Protein AF-A0A815IJT1-F1 (afdb_monomer_lite)

Radius of gyration: 23.63 Å; chains: 1; bounding box: 85×36×55 Å

pLDDT: mean 77.54, std 15.51, range [38.94, 96.31]

Sequence (150 aa):
KLENKSNIAGYFRRSVYLFKQFYTRRAIVRFYYNIVFYLLFLTLFSFVLLVDYFPLNNNGGVRNGVVNIKIPIAELFVHILVWCMIIEEGTEFQRHWNEERTKCVTRRKILRKYFSEDLWNVLDFTAITCYLGGFVTRFIINEPAFITSK

Organism: NCBI:txid392033

Secondary structure (DSSP, 8-state):
--HHHHHHHHHHHHHHHHHHHHHHH-HHHHHHHHHHHHHHHHHHHHHIIIII------S----SEETTEEEEHHHHHHHHHHHHHHHHHHHHHHHHHHHHHTTT--HHHHHHHHHHH-HHHHHHHHHHHHHHHHHHHHHHHTS---S---

Structure (mmCIF, N/CA/C/O backbone):
data_AF-A0A815IJT1-F1
#
_entry.id   AF-A0A815IJT1-F1
#
loop_
_atom_site.group_PDB
_atom_site.id
_atom_site.type_symbol
_atom_site.label_atom_id
_atom_site.label_alt_id
_atom_site.label_comp_id
_atom_site.label_asym_id
_atom_site.label_entity_id
_atom_site.label_seq_id
_atom_site.pdbx_PDB_ins_code
_atom_site.Cartn_x
_atom_site.Cartn_y
_atom_site.Cartn_z
_atom_site.occupancy
_atom_site.B_iso_or_equiv
_atom_site.auth_seq_id
_atom_site.auth_comp_id
_atom_site.auth_asym_id
_atom_site.auth_atom_id
_atom_site.pdbx_PDB_model_num
ATOM 1 N N . LYS A 1 1 ? -43.614 26.193 -21.906 1.00 52.72 1 LYS A N 1
ATOM 2 C CA . LYS A 1 1 ? -42.544 25.205 -22.238 1.00 52.72 1 LYS A CA 1
ATOM 3 C C . LYS A 1 1 ? -41.286 25.307 -21.341 1.00 52.72 1 LYS A C 1
ATOM 5 O O . LYS A 1 1 ? -40.332 24.584 -21.598 1.00 52.72 1 LYS A O 1
ATOM 10 N N . LEU A 1 2 ? -41.266 26.150 -20.290 1.00 53.59 2 LEU A N 1
ATOM 11 C CA . LEU A 1 2 ? -40.092 26.383 -19.419 1.00 53.59 2 LEU A CA 1
ATOM 12 C C . LEU A 1 2 ? -40.162 25.696 -18.039 1.00 53.59 2 LEU A C 1
ATOM 14 O O . LEU A 1 2 ? -39.117 25.430 -17.455 1.00 53.59 2 LEU A O 1
ATOM 18 N N . GLU A 1 3 ? -41.346 25.318 -17.548 1.00 52.59 3 GLU A N 1
ATOM 19 C CA . GLU A 1 3 ? -41.495 24.675 -16.226 1.00 52.59 3 GLU A CA 1
ATOM 20 C C . GLU A 1 3 ? -40.888 23.266 -16.142 1.00 52.59 3 GLU A C 1
ATOM 22 O O . GLU A 1 3 ? -40.434 22.839 -15.083 1.00 52.59 3 GLU A O 1
ATOM 27 N N . ASN A 1 4 ? -40.782 22.552 -17.267 1.00 54.75 4 ASN A N 1
ATOM 28 C CA . ASN A 1 4 ? -40.324 21.161 -17.260 1.00 54.75 4 ASN A CA 1
ATOM 29 C C . ASN A 1 4 ? -38.798 21.014 -17.044 1.00 54.75 4 ASN A C 1
ATOM 31 O O . ASN A 1 4 ? -38.327 19.967 -16.611 1.00 54.75 4 ASN A O 1
ATOM 35 N N . LYS A 1 5 ? -38.001 22.069 -17.290 1.00 54.06 5 LYS A N 1
ATOM 36 C CA . LYS A 1 5 ? -36.535 22.038 -17.085 1.00 54.06 5 LYS A CA 1
ATOM 37 C C . LYS A 1 5 ? -36.129 22.179 -15.611 1.00 54.06 5 LYS A C 1
ATOM 39 O O . LYS A 1 5 ? -35.108 21.624 -15.213 1.00 54.06 5 LYS A O 1
ATOM 44 N N . SER A 1 6 ? -36.937 22.876 -14.809 1.00 57.91 6 SER A N 1
ATOM 45 C CA . SER A 1 6 ? -36.708 23.081 -13.369 1.00 57.91 6 SER A CA 1
ATOM 46 C C . SER A 1 6 ? -36.793 21.762 -12.587 1.00 57.91 6 SER A C 1
ATOM 48 O O . SER A 1 6 ? -35.910 21.436 -11.791 1.00 57.91 6 SER A O 1
ATOM 50 N N . ASN A 1 7 ? -37.797 20.938 -12.901 1.00 61.28 7 ASN A N 1
ATOM 51 C CA . ASN A 1 7 ? -38.018 19.664 -12.218 1.00 61.28 7 ASN A CA 1
ATOM 52 C C . ASN A 1 7 ? -36.906 18.641 -12.506 1.00 61.28 7 ASN A C 1
ATOM 54 O O . ASN A 1 7 ? -36.411 18.002 -11.579 1.00 61.28 7 ASN A O 1
ATOM 58 N N . ILE A 1 8 ? -36.438 18.532 -13.755 1.00 65.94 8 ILE A N 1
ATOM 59 C CA . ILE A 1 8 ? -35.385 17.574 -14.147 1.00 65.94 8 ILE A CA 1
ATOM 60 C C . ILE A 1 8 ? -34.065 17.860 -13.412 1.00 65.94 8 ILE A C 1
ATOM 62 O O . ILE A 1 8 ? -33.421 16.935 -12.911 1.00 65.94 8 ILE A O 1
ATOM 66 N N . ALA A 1 9 ? -33.684 19.135 -13.279 1.00 66.00 9 ALA A N 1
ATOM 67 C CA . ALA A 1 9 ? -32.483 19.527 -12.543 1.00 66.00 9 ALA A CA 1
ATOM 68 C C . ALA A 1 9 ? -32.580 19.174 -11.045 1.00 66.00 9 ALA A C 1
ATOM 70 O O . ALA A 1 9 ? -31.600 18.711 -10.456 1.00 66.00 9 ALA A O 1
ATOM 71 N N . GLY A 1 10 ? -33.765 19.319 -10.440 1.00 68.69 10 GLY A N 1
ATOM 72 C CA . GLY A 1 10 ? -34.038 18.906 -9.060 1.00 68.69 10 GLY A CA 1
ATOM 73 C C . GLY A 1 10 ? -33.919 17.392 -8.847 1.00 68.69 10 GLY A C 1
ATOM 74 O O . GLY A 1 10 ? -33.259 16.953 -7.900 1.00 68.69 10 GLY A O 1
ATOM 75 N N . TYR A 1 11 ? -34.478 16.584 -9.757 1.00 72.62 11 TYR A N 1
ATOM 76 C CA . TYR A 1 11 ? -34.357 15.120 -9.713 1.00 72.62 11 TYR A CA 1
ATOM 77 C C . TYR A 1 11 ? -32.915 14.648 -9.900 1.00 72.62 11 TYR A C 1
ATOM 79 O O . TYR A 1 11 ? -32.476 13.741 -9.188 1.00 72.62 11 TYR A O 1
ATOM 87 N N . PHE A 1 12 ? -32.148 15.279 -10.792 1.00 72.88 12 PHE A N 1
ATOM 88 C CA . PHE A 1 12 ? -30.743 14.934 -11.003 1.00 72.88 12 PHE A CA 1
ATOM 89 C C . PHE A 1 12 ? -29.899 15.236 -9.758 1.00 72.88 12 PHE A C 1
ATOM 91 O O . PHE A 1 12 ? -29.153 14.380 -9.284 1.00 72.88 12 PHE A O 1
ATOM 98 N N . ARG A 1 13 ? -30.087 16.413 -9.145 1.00 72.81 13 ARG A N 1
ATOM 99 C CA . ARG A 1 13 ? -29.385 16.801 -7.909 1.00 72.81 13 ARG A CA 1
ATOM 100 C C . ARG A 1 13 ? -29.700 15.857 -6.748 1.00 72.81 13 ARG A C 1
ATOM 102 O O . ARG A 1 13 ? -28.795 15.457 -6.015 1.00 72.81 13 ARG A O 1
ATOM 109 N N . ARG A 1 14 ? -30.970 15.463 -6.606 1.00 73.44 14 ARG A N 1
ATOM 110 C CA . ARG A 1 14 ? -31.413 14.499 -5.589 1.00 73.44 14 ARG A CA 1
ATOM 111 C C . ARG A 1 14 ? -30.853 13.102 -5.856 1.00 73.44 14 ARG A C 1
ATOM 113 O O . ARG A 1 14 ? -30.414 12.447 -4.917 1.00 73.44 14 ARG A O 1
ATOM 120 N N . SER A 1 15 ? -30.790 12.683 -7.117 1.00 72.12 15 SER A N 1
ATOM 121 C CA . SER A 1 15 ? -30.214 11.394 -7.512 1.00 72.12 15 SER A CA 1
ATOM 122 C C . SER A 1 15 ? -28.717 11.331 -7.220 1.00 72.12 15 SER A C 1
ATOM 124 O O . SER A 1 15 ? -28.279 10.382 -6.584 1.00 72.12 15 SER A O 1
ATOM 126 N N . VAL A 1 16 ? -27.944 12.367 -7.568 1.00 76.56 16 VAL A N 1
ATOM 127 C CA . VAL A 1 16 ? -26.501 12.451 -7.263 1.00 76.56 16 VAL A CA 1
ATOM 128 C C . VAL A 1 16 ? -26.245 12.473 -5.753 1.00 76.56 16 VAL A C 1
ATOM 130 O O . VAL A 1 16 ? -25.325 11.810 -5.276 1.00 76.56 16 VAL A O 1
ATOM 133 N N . TYR A 1 17 ? -27.070 13.186 -4.978 1.00 76.88 17 TYR A N 1
ATOM 134 C CA . TYR A 1 17 ? -26.968 13.193 -3.517 1.00 76.88 17 TYR A CA 1
ATOM 135 C C . TYR A 1 17 ? -27.239 11.809 -2.917 1.00 76.88 17 TYR A C 1
ATOM 137 O O . TYR A 1 17 ? -26.456 11.335 -2.095 1.00 76.88 17 TYR A O 1
ATOM 145 N N . LEU A 1 18 ? -28.302 11.132 -3.363 1.00 72.44 18 LEU A N 1
ATOM 146 C CA . LEU A 1 18 ? -28.622 9.768 -2.937 1.00 72.44 18 LEU A CA 1
ATOM 147 C C . LEU A 1 18 ? -27.526 8.779 -3.351 1.00 72.44 18 LEU A C 1
ATOM 149 O O . LEU A 1 18 ? -27.158 7.922 -2.553 1.00 72.44 18 LEU A O 1
ATOM 153 N N . PHE A 1 19 ? -26.938 8.945 -4.538 1.00 69.62 19 PHE A N 1
ATOM 154 C CA . PHE A 1 19 ? -25.796 8.156 -5.006 1.00 69.62 19 PHE A CA 1
ATOM 155 C C . PHE A 1 19 ? -24.575 8.351 -4.103 1.00 69.62 19 PHE A C 1
ATOM 157 O O . PHE A 1 19 ? -24.006 7.385 -3.596 1.00 69.62 19 PHE A O 1
ATOM 164 N N . LYS A 1 20 ? -24.211 9.607 -3.817 1.00 71.75 20 LYS A N 1
ATOM 165 C CA . LYS A 1 20 ? -23.113 9.941 -2.904 1.00 71.75 20 LYS A CA 1
ATOM 166 C C . LYS A 1 20 ? -23.376 9.386 -1.505 1.00 71.75 20 LYS A C 1
ATOM 168 O O . LYS A 1 20 ? -22.464 8.853 -0.880 1.00 71.75 20 LYS A O 1
ATOM 173 N N . GLN A 1 21 ? -24.614 9.455 -1.019 1.00 68.69 21 GLN A N 1
ATOM 174 C CA . GLN A 1 21 ? -24.996 8.935 0.291 1.00 68.69 21 GLN A CA 1
ATOM 175 C C . GLN A 1 21 ? -24.950 7.403 0.336 1.00 68.69 21 GLN A C 1
ATOM 177 O O . GLN A 1 21 ? -24.505 6.847 1.339 1.00 68.69 21 GLN A O 1
ATOM 182 N N . PHE A 1 22 ? -25.347 6.724 -0.741 1.00 68.62 22 PHE A N 1
ATOM 183 C CA . PHE A 1 22 ? -25.286 5.268 -0.859 1.00 68.62 22 PHE A CA 1
ATOM 184 C C . PHE A 1 22 ? -23.839 4.763 -0.838 1.00 68.62 22 PHE A C 1
ATOM 186 O O . PHE A 1 22 ? -23.516 3.882 -0.039 1.00 68.62 22 PHE A O 1
ATOM 193 N N . TYR A 1 23 ? -22.956 5.391 -1.623 1.00 63.03 23 TYR A N 1
ATOM 194 C CA . TYR A 1 23 ? -21.524 5.076 -1.638 1.00 63.03 23 TYR A CA 1
ATOM 195 C C . TYR A 1 23 ? -20.824 5.422 -0.325 1.00 63.03 23 TYR A C 1
ATOM 197 O O . TYR A 1 23 ? -19.982 4.669 0.159 1.00 63.03 23 TYR A O 1
ATOM 205 N N . THR A 1 24 ? -21.195 6.540 0.298 1.00 67.06 24 THR A N 1
ATOM 206 C CA . THR A 1 24 ? -20.522 6.988 1.521 1.00 67.06 24 THR A CA 1
ATOM 207 C C . THR A 1 24 ? -20.992 6.225 2.760 1.00 67.06 24 THR A C 1
ATOM 209 O O . THR A 1 24 ? -20.183 6.022 3.659 1.00 67.06 24 THR A O 1
ATOM 212 N N . ARG A 1 25 ? -22.261 5.798 2.861 1.00 64.88 25 ARG A N 1
ATOM 213 C CA . ARG A 1 25 ? -22.793 5.228 4.117 1.00 64.88 25 ARG A CA 1
ATOM 214 C C . ARG A 1 25 ? -22.619 3.721 4.282 1.00 64.88 25 ARG A C 1
ATOM 216 O O . ARG A 1 25 ? -22.633 3.259 5.418 1.00 64.88 25 ARG A O 1
ATOM 223 N N . ARG A 1 26 ? -22.503 2.939 3.206 1.00 77.06 26 ARG A N 1
ATOM 224 C CA . ARG A 1 26 ? -22.481 1.471 3.324 1.00 77.06 26 ARG A CA 1
ATOM 225 C C . ARG A 1 26 ? -21.049 0.942 3.364 1.00 77.06 26 ARG A C 1
ATOM 227 O O . ARG A 1 26 ? -20.358 0.970 2.352 1.00 77.06 26 ARG A O 1
ATOM 234 N N . ALA A 1 27 ? -20.645 0.393 4.512 1.00 82.94 27 ALA A N 1
ATOM 235 C CA . ALA A 1 27 ? -19.340 -0.254 4.695 1.00 82.94 27 ALA A CA 1
ATOM 236 C C . ALA A 1 27 ? -19.078 -1.351 3.647 1.00 82.94 27 ALA A C 1
ATOM 238 O O . ALA A 1 27 ? -17.991 -1.422 3.088 1.00 82.94 27 ALA A O 1
ATOM 239 N N . ILE A 1 28 ? -20.114 -2.123 3.299 1.00 87.19 28 ILE A N 1
ATOM 240 C CA . ILE A 1 28 ? -20.054 -3.175 2.272 1.00 87.19 28 ILE A CA 1
ATOM 241 C C . ILE A 1 28 ? -19.634 -2.612 0.911 1.00 87.19 28 ILE A C 1
ATOM 243 O O . ILE A 1 28 ? -18.837 -3.214 0.203 1.00 87.19 28 ILE A O 1
ATOM 247 N N . VAL A 1 29 ? -20.156 -1.445 0.534 1.00 85.19 29 VAL A N 1
ATOM 248 C CA . VAL A 1 29 ? -19.848 -0.851 -0.767 1.00 85.19 29 VAL A CA 1
ATOM 249 C C . VAL A 1 29 ? -18.383 -0.419 -0.805 1.00 85.19 29 VAL A C 1
ATOM 251 O O . VAL A 1 29 ? -17.679 -0.768 -1.746 1.00 85.19 29 VAL A O 1
ATOM 254 N N . ARG A 1 30 ? -17.895 0.248 0.251 1.00 82.19 30 ARG A N 1
ATOM 255 C CA . ARG A 1 30 ? -16.471 0.605 0.386 1.00 82.19 30 ARG A CA 1
ATOM 256 C C . ARG A 1 30 ? -15.559 -0.622 0.351 1.00 82.19 30 ARG A C 1
ATOM 258 O O . ARG A 1 30 ? -14.540 -0.587 -0.324 1.00 82.19 30 ARG A O 1
ATOM 265 N N . PHE A 1 31 ? -15.960 -1.710 1.007 1.00 89.50 31 PHE A N 1
ATOM 266 C CA . PHE A 1 31 ? -15.228 -2.975 0.983 1.00 89.50 31 PHE A CA 1
ATOM 267 C C . PHE A 1 31 ? -15.046 -3.508 -0.447 1.00 89.50 31 PHE A C 1
ATOM 269 O O . PHE A 1 31 ? -13.923 -3.803 -0.849 1.00 89.50 31 PHE A O 1
ATOM 276 N N . TYR A 1 32 ? -16.113 -3.546 -1.254 1.00 92.19 32 TYR A N 1
ATOM 277 C CA . TYR A 1 32 ? -16.006 -3.972 -2.655 1.00 92.19 32 TYR A CA 1
ATOM 278 C C . TYR A 1 32 ? -15.160 -3.022 -3.510 1.00 92.19 32 TYR A C 1
ATOM 280 O O . TYR A 1 32 ? -14.394 -3.496 -4.346 1.00 92.19 32 TYR A O 1
ATOM 288 N N . TYR A 1 33 ? -15.251 -1.704 -3.297 1.00 89.69 33 TYR A N 1
ATOM 289 C CA . TYR A 1 33 ? -14.372 -0.754 -3.988 1.00 89.69 33 TYR A CA 1
ATOM 290 C C . TYR A 1 33 ? -12.906 -0.999 -3.679 1.00 89.69 33 TYR A C 1
ATOM 292 O O . TYR A 1 33 ? -12.105 -1.032 -4.610 1.00 89.69 33 TYR A O 1
ATOM 300 N N . ASN A 1 34 ? -12.575 -1.208 -2.405 1.00 89.50 34 ASN A N 1
ATOM 301 C CA . ASN A 1 34 ? -11.209 -1.494 -2.000 1.00 89.50 34 ASN A CA 1
ATOM 302 C C . ASN A 1 34 ? -10.724 -2.786 -2.662 1.00 89.50 34 ASN A C 1
ATOM 304 O O . ASN A 1 34 ? -9.674 -2.765 -3.288 1.00 89.50 34 ASN A O 1
ATOM 308 N N . ILE A 1 35 ? -11.508 -3.871 -2.647 1.00 93.75 35 ILE A N 1
ATOM 309 C CA . ILE A 1 35 ? -11.128 -5.125 -3.324 1.00 93.75 35 ILE A CA 1
ATOM 310 C C . ILE A 1 35 ? -10.856 -4.906 -4.815 1.00 93.75 35 ILE A C 1
ATOM 312 O O . ILE A 1 35 ? -9.817 -5.328 -5.318 1.00 93.75 35 ILE A O 1
ATOM 316 N N . VAL A 1 36 ? -11.774 -4.252 -5.533 1.00 95.44 36 VAL A N 1
ATOM 317 C CA . VAL A 1 36 ? -11.608 -4.006 -6.974 1.00 95.44 36 VAL A CA 1
ATOM 318 C C . VAL A 1 36 ? -10.372 -3.143 -7.234 1.00 95.44 36 VAL A C 1
ATOM 320 O O . VAL A 1 36 ? -9.590 -3.446 -8.132 1.00 95.44 36 VAL A O 1
ATOM 323 N N . PHE A 1 37 ? -10.164 -2.104 -6.428 1.00 93.06 37 PHE A N 1
ATOM 324 C CA . PHE A 1 37 ? -8.984 -1.251 -6.501 1.00 93.06 37 PHE A CA 1
ATOM 325 C C . PHE A 1 37 ? -7.688 -2.035 -6.251 1.00 93.06 37 PHE A C 1
ATOM 327 O O . PHE A 1 37 ? -6.752 -1.905 -7.036 1.00 93.06 37 PHE A O 1
ATOM 334 N N . TYR A 1 38 ? -7.648 -2.903 -5.236 1.00 93.19 38 TYR A N 1
ATOM 335 C CA . TYR A 1 38 ? -6.497 -3.764 -4.956 1.00 93.19 38 TYR A CA 1
ATOM 336 C C . TYR A 1 38 ? -6.204 -4.726 -6.110 1.00 93.19 38 TYR A C 1
ATOM 338 O O . TYR A 1 38 ? -5.048 -4.872 -6.496 1.00 93.19 38 TYR A O 1
ATOM 346 N N . LEU A 1 39 ? -7.222 -5.344 -6.716 1.00 96.31 39 LEU A N 1
ATOM 347 C CA . LEU A 1 39 ? -7.028 -6.221 -7.878 1.00 96.31 39 LEU A CA 1
ATOM 348 C C . LEU A 1 39 ? -6.464 -5.463 -9.088 1.00 96.31 39 LEU A C 1
ATOM 350 O O . LEU A 1 39 ? -5.571 -5.965 -9.777 1.00 96.31 39 LEU A O 1
ATOM 354 N N . LEU A 1 40 ? -6.945 -4.241 -9.334 1.00 94.88 40 LEU A N 1
ATOM 355 C CA . LEU A 1 40 ? -6.411 -3.373 -10.386 1.00 94.88 40 LEU A CA 1
ATOM 356 C C . LEU A 1 40 ? -4.967 -2.957 -10.092 1.00 94.88 40 LEU A C 1
ATOM 358 O O . LEU A 1 40 ? -4.126 -3.020 -10.988 1.00 94.88 40 LEU A O 1
ATOM 362 N N . PHE A 1 41 ? -4.665 -2.592 -8.844 1.00 94.62 41 PHE A N 1
ATOM 363 C CA . PHE A 1 41 ? -3.307 -2.286 -8.404 1.00 94.62 41 PHE A CA 1
ATOM 364 C C . PHE A 1 41 ? -2.371 -3.481 -8.601 1.00 94.62 41 PHE A C 1
ATOM 366 O O . PHE A 1 41 ? -1.315 -3.314 -9.198 1.00 94.62 41 PHE A O 1
ATOM 373 N N . LEU A 1 42 ? -2.766 -4.687 -8.184 1.00 94.75 42 LEU A N 1
ATOM 374 C CA . LEU A 1 42 ? -1.963 -5.902 -8.358 1.00 94.75 42 LEU A CA 1
ATOM 375 C C . LEU A 1 42 ? -1.708 -6.213 -9.834 1.00 94.75 42 LEU A C 1
ATOM 377 O O . LEU A 1 42 ? -0.597 -6.588 -10.203 1.00 94.75 42 LEU A O 1
ATOM 381 N N . THR A 1 43 ? -2.715 -6.014 -10.686 1.00 95.62 43 THR A N 1
ATOM 382 C CA . THR A 1 43 ? -2.578 -6.202 -12.135 1.00 95.62 43 THR A CA 1
ATOM 383 C C . THR A 1 43 ? -1.597 -5.190 -12.729 1.00 95.62 43 THR A C 1
ATOM 385 O O . THR A 1 43 ? -0.704 -5.568 -13.484 1.00 95.62 43 THR A O 1
ATOM 388 N N . LEU A 1 44 ? -1.715 -3.912 -12.352 1.00 94.06 44 LEU A N 1
ATOM 389 C CA . LEU A 1 44 ? -0.800 -2.856 -12.787 1.00 94.06 44 LEU A CA 1
ATOM 390 C C . LEU A 1 44 ? 0.627 -3.100 -12.276 1.00 94.06 44 LEU A C 1
ATOM 392 O O . LEU A 1 44 ? 1.583 -2.980 -13.037 1.00 94.06 44 LEU A O 1
ATOM 396 N N . PHE A 1 45 ? 0.773 -3.481 -11.009 1.00 93.75 45 PHE A N 1
ATOM 397 C CA . PHE A 1 45 ? 2.054 -3.795 -10.386 1.00 93.75 45 PHE A CA 1
ATOM 398 C C . PHE A 1 45 ? 2.731 -4.990 -11.066 1.00 93.75 45 PHE A C 1
ATOM 400 O O . PHE A 1 45 ? 3.909 -4.920 -11.410 1.00 93.75 45 PHE A O 1
ATOM 407 N N . SER A 1 46 ? 1.976 -6.058 -11.340 1.00 95.06 46 SER A N 1
ATOM 408 C CA . SER A 1 46 ? 2.461 -7.225 -12.081 1.00 95.06 46 SER A CA 1
ATOM 409 C C . SER A 1 46 ? 2.880 -6.866 -13.507 1.00 95.06 46 SER A C 1
ATOM 411 O O . SER A 1 46 ? 3.945 -7.293 -13.951 1.00 95.06 46 SER A O 1
ATOM 413 N N . PHE A 1 47 ? 2.096 -6.035 -14.203 1.00 92.62 47 PHE A N 1
ATOM 414 C CA . PHE A 1 47 ? 2.450 -5.531 -15.529 1.00 92.62 47 PHE A CA 1
ATOM 415 C C . PHE A 1 47 ? 3.770 -4.754 -15.505 1.00 92.62 47 PHE A C 1
ATOM 417 O O . PHE A 1 47 ? 4.657 -5.036 -16.310 1.00 92.62 47 PHE A O 1
ATOM 424 N N . VAL A 1 48 ? 3.930 -3.825 -14.556 1.00 90.62 48 VAL A N 1
ATOM 425 C CA . VAL A 1 48 ? 5.170 -3.055 -14.403 1.00 90.62 48 VAL A CA 1
ATOM 426 C C . VAL A 1 48 ? 6.344 -3.989 -14.138 1.00 90.62 48 VAL A C 1
ATOM 428 O O . VAL A 1 48 ? 7.339 -3.890 -14.841 1.00 90.62 48 VAL A O 1
ATOM 431 N N . LEU A 1 49 ? 6.226 -4.939 -13.207 1.00 88.69 49 LEU A N 1
ATOM 432 C CA . LEU A 1 49 ? 7.308 -5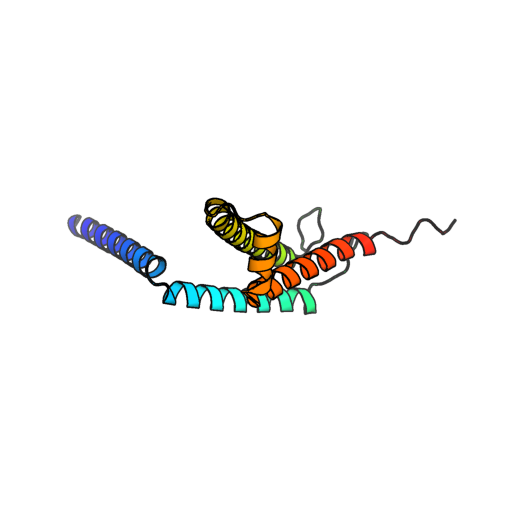.878 -12.891 1.00 88.69 49 LEU A CA 1
ATOM 433 C C . LEU A 1 49 ? 7.721 -6.772 -14.069 1.00 88.69 49 LEU A C 1
ATOM 435 O O . LEU A 1 49 ? 8.909 -7.026 -14.244 1.00 88.69 49 LEU A O 1
ATOM 439 N N . LEU A 1 50 ? 6.761 -7.269 -14.854 1.00 89.06 50 LEU A N 1
ATOM 440 C CA . LEU A 1 50 ? 7.027 -8.234 -15.927 1.00 89.06 50 LEU A CA 1
ATOM 441 C C . LEU A 1 50 ? 7.443 -7.579 -17.244 1.00 89.06 50 LEU A C 1
ATOM 443 O O . LEU A 1 50 ? 8.260 -8.138 -17.973 1.00 89.06 50 LEU A O 1
ATOM 447 N N . VAL A 1 51 ? 6.845 -6.436 -17.577 1.00 83.31 51 VAL A N 1
ATOM 448 C CA . VAL A 1 51 ? 6.952 -5.834 -18.913 1.00 83.31 51 VAL A CA 1
ATOM 449 C C . VAL A 1 51 ? 7.780 -4.555 -18.896 1.00 83.31 51 VAL A C 1
ATOM 451 O O . VAL A 1 51 ? 8.487 -4.288 -19.865 1.00 83.31 51 VAL A O 1
ATOM 454 N N . ASP A 1 52 ? 7.703 -3.769 -17.819 1.00 77.44 52 ASP A N 1
ATOM 455 C CA . ASP A 1 52 ? 8.173 -2.376 -17.801 1.00 77.44 52 ASP A CA 1
ATOM 456 C C . ASP A 1 52 ? 9.277 -2.094 -16.760 1.00 77.44 52 ASP A C 1
ATOM 458 O O . ASP A 1 52 ? 9.759 -0.967 -16.632 1.00 77.44 52 ASP A O 1
ATOM 462 N N . TYR A 1 53 ? 9.729 -3.115 -16.024 1.00 75.94 53 TYR A N 1
ATOM 463 C CA . TYR A 1 53 ? 10.748 -2.973 -14.987 1.00 75.94 53 TYR A CA 1
ATOM 464 C C . TYR A 1 53 ? 12.148 -3.058 -15.590 1.00 75.94 53 TYR A C 1
ATOM 466 O O . TYR A 1 53 ? 12.803 -4.100 -15.605 1.00 75.94 53 TYR A O 1
ATOM 474 N N . PHE A 1 54 ? 12.609 -1.925 -16.113 1.00 68.81 54 PHE A N 1
ATOM 475 C CA . PHE A 1 54 ? 13.939 -1.793 -16.698 1.00 68.81 54 PHE A CA 1
ATOM 476 C C . PHE A 1 54 ? 14.909 -1.062 -15.756 1.00 68.81 54 PHE A C 1
ATOM 478 O O . PHE A 1 54 ? 14.488 -0.194 -14.975 1.00 68.81 54 PHE A O 1
ATOM 485 N N . PRO A 1 55 ? 16.222 -1.364 -15.838 1.00 67.06 55 PRO A N 1
ATOM 486 C CA . PRO A 1 55 ? 17.241 -0.564 -15.168 1.00 67.06 55 PRO A CA 1
ATOM 487 C C . PRO A 1 55 ? 17.144 0.893 -15.634 1.00 67.06 55 PRO A C 1
ATOM 489 O O . PRO A 1 55 ? 16.826 1.165 -16.798 1.00 67.06 55 PRO A O 1
ATOM 492 N N . LEU A 1 56 ? 17.391 1.834 -14.719 1.00 66.44 56 LEU A N 1
ATOM 493 C CA . LEU A 1 56 ? 17.360 3.264 -15.016 1.00 66.44 56 LEU A CA 1
ATOM 494 C C . LEU A 1 56 ? 18.501 3.556 -15.997 1.00 66.44 56 LEU A C 1
ATOM 496 O O . LEU A 1 56 ? 19.667 3.643 -15.626 1.00 66.44 56 LEU A O 1
ATOM 500 N N . ASN A 1 57 ? 18.177 3.616 -17.288 1.00 54.84 57 ASN A N 1
ATOM 501 C CA . ASN A 1 57 ? 19.178 3.753 -18.335 1.00 54.84 57 ASN A CA 1
ATOM 502 C C . ASN A 1 57 ? 19.726 5.191 -18.372 1.00 54.84 57 ASN A C 1
ATOM 504 O O . ASN A 1 57 ? 19.133 6.073 -19.010 1.00 54.84 57 ASN A O 1
ATOM 508 N N . ASN A 1 58 ? 20.886 5.394 -17.740 1.00 54.50 58 ASN A N 1
ATOM 509 C CA . ASN A 1 58 ? 21.640 6.653 -17.753 1.00 54.50 58 ASN A CA 1
ATOM 510 C C . ASN A 1 58 ? 22.080 7.073 -19.174 1.00 54.50 58 ASN A C 1
ATOM 512 O O . ASN A 1 58 ? 22.277 8.256 -19.434 1.00 54.50 58 ASN A O 1
ATOM 516 N N . ASN A 1 59 ? 22.131 6.146 -20.142 1.00 51.66 59 ASN A N 1
ATOM 517 C CA . ASN A 1 59 ? 22.712 6.378 -21.469 1.00 51.66 59 ASN A CA 1
ATOM 518 C C . ASN A 1 59 ? 21.663 6.580 -22.577 1.00 51.66 59 ASN A C 1
ATOM 520 O O . ASN A 1 59 ? 21.615 5.866 -23.574 1.00 51.66 59 ASN A O 1
ATOM 524 N N . GLY A 1 60 ? 20.817 7.601 -22.440 1.00 47.50 60 GLY A N 1
ATOM 525 C CA . GLY A 1 60 ? 20.277 8.286 -23.632 1.00 47.50 60 GLY A CA 1
ATOM 526 C C . GLY A 1 60 ? 19.213 7.598 -24.514 1.00 47.50 60 GLY A C 1
ATOM 527 O O . GLY A 1 60 ? 18.687 8.268 -25.390 1.00 47.50 60 GLY A O 1
ATOM 528 N N . GLY A 1 61 ? 18.791 6.348 -24.282 1.00 48.47 61 GLY A N 1
ATOM 529 C CA . GLY A 1 61 ? 17.654 5.783 -25.035 1.00 48.47 61 GLY A CA 1
ATOM 530 C C . GLY A 1 61 ? 16.355 6.559 -24.769 1.00 48.47 61 GLY A C 1
ATOM 531 O O . GLY A 1 61 ? 15.883 6.553 -23.630 1.00 48.47 61 GLY A O 1
ATOM 532 N N . VAL A 1 62 ? 15.819 7.260 -25.775 1.0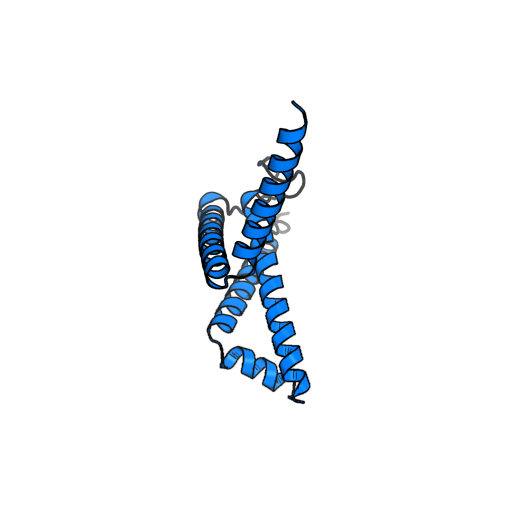0 51.34 62 VAL A N 1
ATOM 533 C CA . VAL A 1 62 ? 14.542 7.992 -25.707 1.00 51.34 62 VAL A CA 1
ATOM 534 C C . VAL A 1 62 ? 13.422 6.965 -25.574 1.00 51.34 62 VAL A C 1
ATOM 536 O O . VAL A 1 62 ? 13.081 6.270 -26.527 1.00 51.34 62 VAL A O 1
ATOM 539 N N . ARG A 1 63 ? 12.880 6.827 -24.366 1.00 54.91 63 ARG A N 1
ATOM 540 C CA . ARG A 1 63 ? 11.646 6.082 -24.102 1.00 54.91 63 ARG A CA 1
ATOM 541 C C . ARG A 1 63 ? 10.577 7.072 -23.663 1.00 54.91 63 ARG A C 1
ATOM 543 O O . ARG A 1 63 ? 10.906 8.094 -23.064 1.00 54.91 63 ARG A O 1
ATOM 550 N N . ASN A 1 64 ? 9.321 6.759 -23.973 1.00 46.75 64 ASN A N 1
ATOM 551 C CA . ASN A 1 64 ? 8.150 7.553 -23.604 1.00 46.75 64 ASN A CA 1
ATOM 552 C C . ASN A 1 64 ? 8.037 7.640 -22.072 1.00 46.75 64 ASN A C 1
ATOM 554 O O . ASN A 1 64 ? 7.440 6.782 -21.429 1.00 46.75 64 ASN A O 1
ATOM 558 N N . GLY A 1 65 ? 8.649 8.668 -21.497 1.00 52.78 65 GLY A N 1
ATOM 559 C CA . GLY A 1 65 ? 8.639 8.996 -20.078 1.00 52.78 65 GLY A CA 1
ATOM 560 C C . GLY A 1 65 ? 8.640 10.511 -19.896 1.00 52.78 65 GLY A C 1
ATOM 561 O O . GLY A 1 65 ? 8.697 11.271 -20.865 1.00 52.78 65 GLY A O 1
ATOM 562 N N . VAL A 1 66 ? 8.558 10.963 -18.647 1.00 48.03 66 VAL A N 1
ATOM 563 C CA . VAL A 1 66 ? 8.644 12.391 -18.319 1.00 48.03 66 VAL A CA 1
ATOM 564 C C . VAL A 1 66 ? 10.044 12.889 -18.693 1.00 48.03 66 VAL A C 1
ATOM 566 O O . VAL A 1 66 ? 11.036 12.245 -18.372 1.00 48.03 66 VAL A O 1
ATOM 569 N N . VAL A 1 67 ? 10.127 14.032 -19.377 1.00 48.41 67 VAL A N 1
ATOM 570 C CA . VAL A 1 67 ? 11.258 14.494 -20.218 1.00 48.41 67 VAL A CA 1
ATOM 571 C C . VAL A 1 67 ? 12.651 14.541 -19.542 1.00 48.41 67 VAL A C 1
ATOM 573 O O . VAL A 1 67 ? 13.644 14.656 -20.246 1.00 48.41 67 VAL A O 1
ATOM 576 N N . ASN A 1 68 ? 12.776 14.344 -18.224 1.00 49.47 68 ASN A N 1
ATOM 577 C CA . ASN A 1 68 ? 14.063 14.267 -17.506 1.00 49.47 68 ASN A CA 1
ATOM 578 C C . ASN A 1 68 ? 14.221 13.059 -16.560 1.00 49.47 68 ASN A C 1
ATOM 580 O O . ASN A 1 68 ? 15.278 12.882 -15.962 1.00 49.47 68 ASN A O 1
ATOM 584 N N . ILE A 1 69 ? 13.199 12.213 -16.422 1.00 55.81 69 ILE A N 1
ATOM 585 C CA . ILE A 1 69 ? 13.228 11.006 -15.593 1.00 55.81 69 ILE A CA 1
ATOM 586 C C . ILE A 1 69 ? 12.636 9.893 -16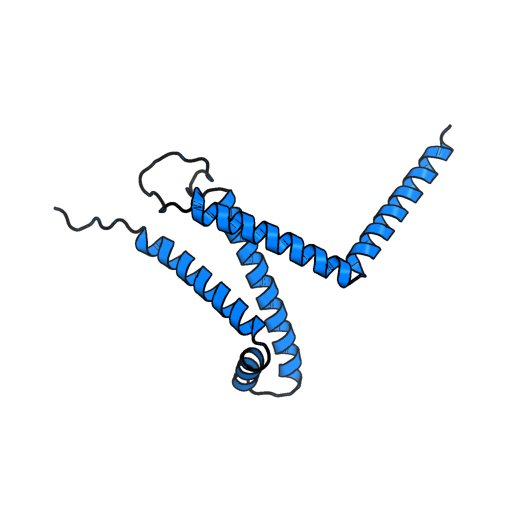.452 1.00 55.81 69 ILE A C 1
ATOM 588 O O . ILE A 1 69 ? 11.430 9.856 -16.687 1.00 55.81 69 ILE A O 1
ATOM 592 N N . LYS A 1 70 ? 13.479 8.982 -16.946 1.00 64.69 70 LYS A N 1
ATOM 593 C CA . LYS A 1 70 ? 13.063 7.857 -17.805 1.00 64.69 70 LYS A CA 1
ATOM 594 C C . LYS A 1 70 ? 12.352 6.748 -17.019 1.00 64.69 70 LYS A C 1
ATOM 596 O O . LYS A 1 70 ? 12.652 5.571 -17.190 1.00 64.69 70 LYS A O 1
ATOM 601 N N . ILE A 1 71 ? 11.441 7.134 -16.135 1.00 71.62 71 ILE A N 1
ATOM 602 C CA . ILE A 1 71 ? 10.524 6.229 -15.458 1.00 71.62 71 ILE A CA 1
ATOM 603 C C . ILE A 1 71 ? 9.281 6.104 -16.350 1.00 71.62 71 ILE A C 1
ATOM 605 O O . ILE A 1 71 ? 8.696 7.132 -16.717 1.00 71.62 71 ILE A O 1
ATOM 609 N N . PRO A 1 72 ? 8.879 4.883 -16.734 1.00 78.62 72 PRO A N 1
ATOM 610 C CA . PRO A 1 72 ? 7.639 4.662 -17.464 1.00 78.62 72 PRO A CA 1
ATOM 611 C C . PRO A 1 72 ? 6.421 5.188 -16.696 1.00 78.62 72 PRO A C 1
ATOM 613 O O . PRO A 1 72 ? 6.360 5.125 -15.468 1.00 78.62 72 PRO A O 1
ATOM 616 N N . ILE A 1 73 ? 5.411 5.684 -17.414 1.00 82.69 73 ILE A N 1
ATOM 617 C CA . ILE A 1 73 ? 4.210 6.275 -16.796 1.00 82.69 73 ILE A CA 1
ATOM 618 C C . ILE A 1 73 ? 3.484 5.259 -15.898 1.00 82.69 73 ILE A C 1
ATOM 620 O O . ILE A 1 73 ? 3.029 5.617 -14.814 1.00 82.69 73 ILE A O 1
ATOM 624 N N . ALA A 1 74 ? 3.402 3.994 -16.319 1.00 86.62 74 ALA A N 1
ATOM 625 C CA . ALA A 1 74 ? 2.775 2.929 -15.535 1.00 86.62 74 ALA A CA 1
ATOM 626 C C . ALA A 1 74 ? 3.487 2.714 -14.191 1.00 86.62 74 ALA A C 1
ATOM 628 O O . ALA A 1 74 ? 2.843 2.567 -13.154 1.00 86.62 74 ALA A O 1
ATOM 629 N N . GLU A 1 75 ? 4.815 2.773 -14.199 1.00 86.38 75 GLU A N 1
ATOM 630 C CA . GLU A 1 75 ? 5.626 2.674 -12.994 1.00 86.38 75 GLU A CA 1
ATOM 631 C C . GLU A 1 75 ? 5.428 3.887 -12.072 1.00 86.38 75 GLU A C 1
ATOM 633 O O . GLU A 1 75 ? 5.267 3.730 -10.863 1.00 86.38 75 GLU A O 1
ATOM 638 N N . LEU A 1 76 ? 5.351 5.098 -12.633 1.00 87.31 76 LEU A N 1
ATOM 639 C CA . LEU A 1 76 ? 5.019 6.298 -11.863 1.00 87.31 76 LEU A CA 1
ATOM 640 C C . LEU A 1 76 ? 3.655 6.164 -11.168 1.00 87.31 76 LEU A C 1
ATOM 642 O O . LEU A 1 76 ? 3.530 6.521 -9.996 1.00 87.31 76 LEU A O 1
ATOM 646 N N . PHE A 1 77 ? 2.648 5.614 -11.853 1.00 91.06 77 PHE A N 1
ATOM 647 C CA . PHE A 1 77 ? 1.349 5.330 -11.238 1.00 91.06 77 PHE A CA 1
ATOM 648 C C . PHE A 1 77 ? 1.463 4.338 -10.081 1.00 91.06 77 PHE A C 1
ATOM 650 O O . PHE A 1 77 ? 0.868 4.580 -9.035 1.00 91.06 77 PHE A O 1
ATOM 657 N N . VAL A 1 78 ? 2.250 3.269 -10.223 1.00 92.81 78 VAL A N 1
ATOM 658 C CA . VAL A 1 78 ? 2.512 2.327 -9.123 1.00 92.81 78 VAL A CA 1
ATOM 659 C C . VAL A 1 78 ? 3.115 3.048 -7.916 1.00 92.81 78 VAL A C 1
ATOM 661 O O . VAL A 1 78 ? 2.604 2.878 -6.811 1.00 92.81 78 VAL A O 1
ATOM 664 N N . HIS A 1 79 ? 4.129 3.900 -8.107 1.00 91.69 79 HIS A N 1
ATOM 665 C CA . HIS A 1 79 ? 4.736 4.664 -7.005 1.00 91.69 79 HIS A CA 1
ATOM 666 C C . HIS A 1 79 ? 3.727 5.565 -6.295 1.00 91.69 79 HIS A C 1
ATOM 668 O O . HIS A 1 79 ? 3.708 5.616 -5.068 1.00 91.69 79 HIS A O 1
ATOM 674 N N . ILE A 1 80 ? 2.865 6.248 -7.054 1.00 93.00 80 ILE A N 1
ATOM 675 C CA . ILE A 1 80 ? 1.803 7.092 -6.492 1.00 93.00 80 ILE A CA 1
ATOM 676 C C . ILE A 1 80 ? 0.820 6.246 -5.675 1.00 93.00 80 ILE A C 1
ATOM 678 O O . ILE A 1 80 ? 0.459 6.635 -4.567 1.00 93.00 80 ILE A O 1
ATOM 682 N N . LEU A 1 81 ? 0.406 5.084 -6.188 1.00 94.12 81 LEU A N 1
ATOM 683 C CA . LEU A 1 81 ? -0.531 4.198 -5.493 1.00 94.12 81 LEU A CA 1
ATOM 684 C C . LEU A 1 81 ? 0.075 3.625 -4.207 1.00 94.12 81 LEU A C 1
ATOM 686 O O . LEU A 1 8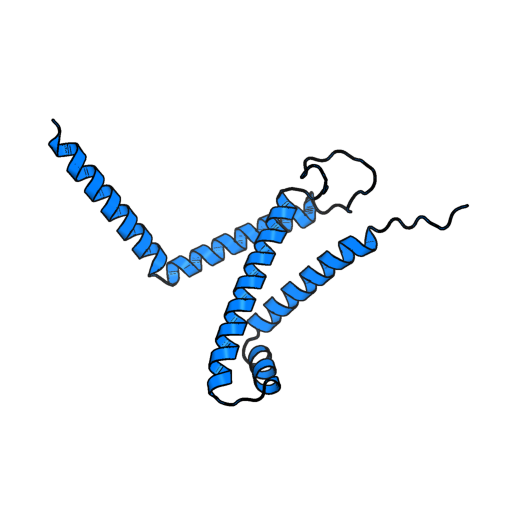1 ? -0.587 3.637 -3.172 1.00 94.12 81 LEU A O 1
ATOM 690 N N . VAL A 1 82 ? 1.341 3.201 -4.237 1.00 94.12 82 VAL A N 1
ATOM 691 C CA . VAL A 1 82 ? 2.053 2.752 -3.031 1.00 94.12 82 VAL A CA 1
ATOM 692 C C . VAL A 1 82 ? 2.192 3.894 -2.027 1.00 94.12 82 VAL A C 1
ATOM 694 O O . VAL A 1 82 ? 1.986 3.691 -0.834 1.00 94.12 82 VAL A O 1
ATOM 697 N N . TRP A 1 83 ? 2.463 5.117 -2.486 1.00 94.62 83 TRP A N 1
ATOM 698 C CA . TRP A 1 83 ? 2.499 6.285 -1.607 1.00 94.62 83 TRP A CA 1
ATOM 699 C C . TRP A 1 83 ? 1.146 6.553 -0.933 1.00 94.62 83 TRP A C 1
ATOM 701 O O . TRP A 1 83 ? 1.104 6.846 0.261 1.00 94.62 83 TRP A O 1
ATOM 711 N N . CYS A 1 84 ? 0.034 6.398 -1.659 1.00 93.31 84 CYS A N 1
ATOM 712 C CA . CYS A 1 84 ? -1.303 6.470 -1.070 1.00 93.31 84 CYS A CA 1
ATOM 713 C C . CYS A 1 84 ? -1.510 5.409 0.023 1.00 93.31 84 CYS A C 1
ATOM 715 O O . CYS A 1 84 ? -2.012 5.758 1.089 1.00 93.31 84 CYS A O 1
ATOM 717 N N . MET A 1 85 ? -1.070 4.164 -0.199 1.00 91.75 85 MET A N 1
ATOM 718 C CA . MET A 1 85 ? -1.146 3.093 0.807 1.00 91.75 85 MET A CA 1
ATOM 719 C C . MET A 1 85 ? -0.299 3.409 2.049 1.00 91.75 85 MET A C 1
ATOM 721 O O . MET A 1 85 ? -0.767 3.241 3.169 1.00 91.75 85 MET A O 1
ATOM 725 N N . ILE A 1 86 ? 0.913 3.952 1.875 1.00 93.44 86 ILE A N 1
ATOM 726 C CA . ILE A 1 86 ? 1.773 4.378 2.996 1.00 93.44 86 ILE A CA 1
ATOM 727 C C . ILE A 1 86 ? 1.092 5.466 3.835 1.00 93.44 86 ILE A C 1
ATOM 729 O O . ILE A 1 86 ? 1.183 5.449 5.063 1.00 93.44 86 ILE A O 1
ATOM 733 N N . ILE A 1 87 ? 0.422 6.427 3.190 1.00 94.06 87 ILE A N 1
ATOM 734 C CA . ILE A 1 87 ? -0.326 7.468 3.902 1.00 94.06 87 ILE A CA 1
ATOM 735 C C . ILE A 1 87 ? -1.495 6.852 4.672 1.00 94.06 87 ILE A C 1
ATOM 737 O O . ILE A 1 87 ? -1.688 7.208 5.832 1.00 94.06 87 ILE A O 1
ATOM 741 N N . GLU A 1 88 ? -2.260 5.949 4.056 1.00 90.88 88 GLU A N 1
ATOM 742 C CA . GLU A 1 88 ? -3.397 5.284 4.702 1.00 90.88 88 GLU A CA 1
ATOM 743 C C . GLU A 1 88 ? -2.948 4.526 5.962 1.00 90.88 88 GLU A C 1
ATOM 745 O O . GLU A 1 88 ? -3.423 4.843 7.058 1.00 90.88 88 GLU A O 1
ATOM 750 N N . GLU A 1 89 ? -1.921 3.680 5.849 1.00 90.44 89 GLU A N 1
ATOM 751 C CA . GLU A 1 89 ? -1.304 2.978 6.986 1.00 90.44 89 GLU A CA 1
ATOM 752 C C . GLU A 1 89 ? -0.760 3.943 8.049 1.00 90.44 89 GLU A C 1
ATOM 754 O O . GLU A 1 89 ? -0.969 3.770 9.252 1.00 90.44 89 GLU A O 1
ATOM 759 N N . GLY A 1 90 ? -0.104 5.027 7.625 1.00 90.62 90 GLY A N 1
ATOM 760 C CA . GLY A 1 90 ? 0.400 6.057 8.532 1.00 90.62 90 GLY A CA 1
ATOM 761 C C . GLY A 1 90 ? -0.715 6.754 9.317 1.00 90.62 90 GLY A C 1
ATOM 762 O O . GLY A 1 90 ? -0.560 7.026 10.513 1.00 90.62 90 GLY A O 1
ATOM 763 N N . THR A 1 91 ? -1.856 7.020 8.676 1.00 92.06 91 THR A N 1
ATOM 764 C CA . THR A 1 91 ? -3.022 7.615 9.343 1.00 92.06 91 THR A CA 1
ATOM 765 C C . THR A 1 91 ? -3.692 6.648 10.312 1.00 92.06 91 THR A C 1
ATOM 767 O O . THR A 1 91 ? -4.085 7.065 11.407 1.00 92.06 91 THR A O 1
ATOM 770 N N . GLU A 1 92 ? -3.775 5.363 9.968 1.00 88.50 92 GLU A N 1
ATOM 771 C CA . GLU A 1 92 ? -4.289 4.327 10.862 1.00 88.50 92 GLU A CA 1
ATOM 772 C C . GLU A 1 92 ? -3.387 4.153 12.088 1.00 88.50 92 GLU A C 1
ATOM 774 O O . GLU A 1 92 ? -3.868 4.208 13.227 1.00 88.50 92 GLU A O 1
ATOM 779 N N . PHE A 1 93 ? -2.074 4.064 11.874 1.00 87.62 93 PHE A N 1
ATOM 780 C CA . PHE A 1 93 ? -1.094 4.020 12.951 1.00 87.62 93 PHE A CA 1
ATOM 781 C C . PHE A 1 93 ? -1.206 5.246 13.866 1.00 87.62 93 PHE A C 1
ATOM 783 O O . PHE A 1 93 ? -1.222 5.111 15.091 1.00 87.62 93 PHE A O 1
ATOM 790 N N . GLN A 1 94 ? -1.342 6.452 13.302 1.00 88.88 94 GLN A N 1
ATOM 791 C CA . GLN A 1 94 ? -1.506 7.678 14.087 1.00 88.88 94 GLN A CA 1
ATOM 792 C C . GLN A 1 94 ? -2.801 7.672 14.912 1.00 88.88 94 GLN A C 1
ATOM 794 O O . GLN A 1 94 ? -2.800 8.129 16.060 1.00 88.88 94 GLN A O 1
ATOM 799 N N . ARG A 1 95 ? -3.904 7.150 14.361 1.00 87.19 95 ARG A N 1
ATOM 800 C CA . ARG A 1 95 ? -5.168 6.996 15.092 1.00 87.19 95 ARG A CA 1
ATOM 801 C C . ARG A 1 95 ? -4.991 6.052 16.281 1.00 87.19 95 ARG A C 1
ATOM 803 O O . ARG A 1 95 ? -5.286 6.451 17.407 1.00 87.19 95 ARG A O 1
ATOM 810 N N . HIS A 1 96 ? -4.427 4.865 16.052 1.00 84.25 96 HIS A N 1
ATOM 811 C CA . HIS A 1 96 ? -4.175 3.881 17.108 1.00 84.25 96 HIS A CA 1
ATOM 812 C C . HIS A 1 96 ? -3.227 4.434 18.184 1.00 84.25 96 HIS A C 1
ATOM 814 O O . HIS A 1 96 ? -3.447 4.280 19.386 1.00 84.25 96 HIS A O 1
ATOM 820 N N . TRP A 1 97 ? -2.194 5.163 17.757 1.00 84.06 97 TRP A N 1
ATOM 821 C CA . TRP A 1 97 ? -1.259 5.831 18.652 1.00 84.06 97 TRP A CA 1
ATOM 822 C C . TRP A 1 97 ? -1.947 6.847 19.564 1.00 84.06 97 TRP A C 1
ATOM 824 O O . TRP A 1 97 ? -1.678 6.885 20.765 1.00 84.06 97 TRP A O 1
ATOM 834 N N . ASN A 1 98 ? -2.831 7.679 19.012 1.00 86.56 98 ASN A N 1
ATOM 835 C CA . ASN A 1 98 ? -3.556 8.681 19.786 1.00 86.56 98 ASN A CA 1
ATOM 836 C C . ASN A 1 98 ? -4.520 8.035 20.789 1.00 86.56 98 ASN A C 1
ATOM 838 O O . ASN A 1 98 ? -4.567 8.469 21.940 1.00 86.56 98 ASN A O 1
ATOM 842 N N . GLU A 1 99 ? -5.226 6.977 20.390 1.00 83.50 99 GLU A N 1
ATOM 843 C CA . GLU A 1 99 ? -6.122 6.218 21.268 1.00 83.50 99 GLU A CA 1
ATOM 844 C C . GLU A 1 99 ? -5.364 5.582 22.442 1.00 83.50 99 GLU A C 1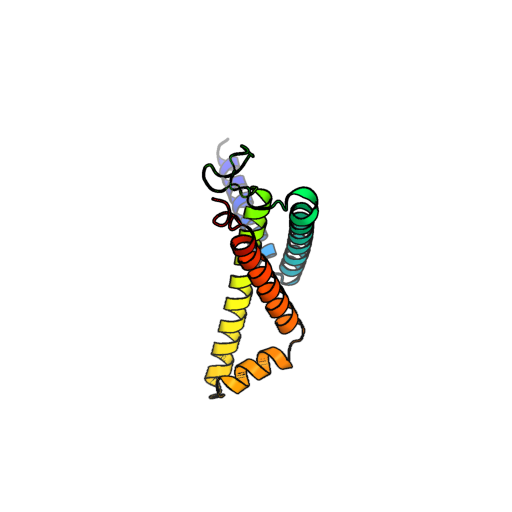
ATOM 846 O O . GLU A 1 99 ? -5.750 5.749 23.599 1.00 83.50 99 GLU A O 1
ATOM 851 N N . GLU A 1 100 ? -4.233 4.923 22.191 1.00 79.44 100 GLU A N 1
ATOM 852 C CA . GLU A 1 100 ? -3.444 4.278 23.248 1.00 79.44 100 GLU A CA 1
ATOM 853 C C . GLU A 1 100 ? -2.657 5.282 24.109 1.00 79.44 100 GLU A C 1
ATOM 855 O O . GLU A 1 100 ? -2.436 5.049 25.302 1.00 79.44 100 GLU A O 1
ATOM 860 N N . ARG A 1 101 ? -2.292 6.453 23.566 1.00 73.88 101 ARG A N 1
ATOM 861 C CA . ARG A 1 101 ? -1.638 7.523 24.336 1.00 73.88 101 ARG A CA 1
ATOM 862 C C . ARG A 1 101 ? -2.535 8.065 25.448 1.00 73.88 101 ARG A C 1
ATOM 864 O O . ARG A 1 101 ? -2.019 8.404 26.513 1.00 73.88 101 ARG A O 1
ATOM 871 N N . THR A 1 102 ? -3.854 8.112 25.242 1.00 75.62 102 THR A N 1
ATOM 872 C CA . THR A 1 102 ? -4.800 8.536 26.295 1.00 75.62 102 THR A CA 1
ATOM 873 C C . THR A 1 102 ? -4.812 7.601 27.508 1.00 75.62 102 THR A C 1
ATOM 875 O O . THR A 1 102 ? -5.188 8.022 28.596 1.00 75.62 102 THR A O 1
ATOM 878 N N . LYS A 1 103 ? -4.319 6.364 27.361 1.00 78.56 103 LYS A N 1
ATOM 879 C CA . LYS A 1 103 ? -4.257 5.348 28.422 1.00 78.56 103 LYS A CA 1
ATOM 880 C C . LYS A 1 103 ? -2.931 5.355 29.205 1.00 78.56 103 LYS A C 1
ATOM 882 O O . LYS A 1 103 ? -2.658 4.413 29.945 1.00 78.56 103 LYS A O 1
ATOM 887 N N . CYS A 1 104 ? -2.083 6.380 29.040 1.00 69.06 104 CYS A N 1
ATOM 888 C CA . CYS A 1 104 ? -0.768 6.511 29.697 1.00 69.06 104 CYS A CA 1
ATOM 889 C C . CYS A 1 104 ? 0.192 5.323 29.459 1.00 69.06 104 CYS A C 1
ATOM 891 O O . CYS A 1 104 ? 1.050 5.016 30.290 1.00 69.06 104 CYS A O 1
ATOM 893 N N . VAL A 1 105 ? 0.077 4.646 28.314 1.00 74.94 105 VAL A N 1
ATOM 894 C CA . VAL A 1 105 ? 0.921 3.496 27.967 1.00 74.94 105 VAL A CA 1
ATOM 895 C C . VAL A 1 105 ? 2.278 3.961 27.417 1.00 74.94 105 VAL A C 1
ATOM 897 O O . VAL A 1 105 ? 2.375 4.891 26.617 1.00 74.94 105 VAL A O 1
ATOM 900 N N . THR A 1 106 ? 3.369 3.304 27.828 1.00 79.56 106 THR A N 1
ATOM 901 C CA . THR A 1 106 ? 4.721 3.581 27.313 1.00 79.56 106 THR A CA 1
ATOM 902 C C . THR A 1 106 ? 4.807 3.310 25.807 1.00 79.56 106 THR A C 1
ATOM 904 O O . THR A 1 106 ? 4.385 2.251 25.350 1.00 79.56 106 THR A O 1
ATOM 907 N N . ARG A 1 107 ? 5.471 4.191 25.044 1.00 77.44 107 ARG A N 1
ATOM 908 C CA . ARG A 1 107 ? 5.662 4.089 23.577 1.00 77.44 107 ARG A CA 1
ATOM 909 C C . ARG A 1 107 ? 6.050 2.690 23.069 1.00 77.44 107 ARG A C 1
ATOM 911 O O . ARG A 1 107 ? 5.515 2.222 22.073 1.00 77.44 107 ARG A O 1
ATOM 918 N N . ARG A 1 108 ? 6.954 1.999 23.777 1.00 77.38 108 ARG A N 1
ATOM 919 C CA . ARG A 1 108 ? 7.395 0.633 23.427 1.00 77.38 108 ARG A CA 1
ATOM 920 C C . ARG A 1 108 ? 6.275 -0.404 23.513 1.00 77.38 108 ARG A C 1
ATOM 922 O O . ARG A 1 108 ? 6.245 -1.326 22.708 1.00 77.38 108 ARG A O 1
ATOM 929 N N . LYS A 1 109 ? 5.367 -0.265 24.482 1.00 78.94 109 LYS A N 1
ATOM 930 C CA . LYS A 1 109 ? 4.224 -1.172 24.634 1.00 78.94 109 LYS A CA 1
ATOM 931 C C . LYS A 1 109 ? 3.197 -0.956 23.523 1.00 78.94 109 LYS A C 1
ATOM 933 O O . LYS A 1 109 ? 2.652 -1.940 23.054 1.00 78.94 109 LYS A O 1
ATOM 938 N N . ILE A 1 110 ? 3.008 0.284 23.062 1.00 77.81 110 ILE A N 1
ATOM 939 C CA . ILE A 1 110 ? 2.104 0.611 21.944 1.00 77.81 110 ILE A CA 1
ATOM 940 C C . ILE A 1 110 ? 2.594 -0.044 20.648 1.00 77.81 110 ILE A C 1
ATOM 942 O O . ILE A 1 110 ? 1.841 -0.764 20.008 1.00 77.81 110 ILE A O 1
ATOM 946 N N . LEU A 1 111 ? 3.878 0.131 20.308 1.00 78.19 111 LEU A N 1
ATOM 947 C CA . LEU A 1 111 ? 4.478 -0.516 19.132 1.00 78.19 111 LEU A CA 1
ATOM 948 C C . LEU A 1 111 ? 4.387 -2.040 19.214 1.00 78.19 111 LEU A C 1
ATOM 950 O O . LEU A 1 111 ? 3.983 -2.686 18.255 1.00 78.19 111 LEU A O 1
ATOM 954 N N . ARG A 1 112 ? 4.732 -2.617 20.373 1.00 83.25 112 ARG A N 1
ATOM 955 C CA . ARG A 1 112 ? 4.642 -4.066 20.563 1.00 83.25 112 ARG A CA 1
ATOM 956 C C . ARG A 1 112 ? 3.214 -4.559 20.366 1.00 83.25 112 ARG A C 1
ATOM 958 O O . ARG A 1 112 ? 3.048 -5.556 19.688 1.00 83.25 112 ARG A O 1
ATOM 965 N N . LYS A 1 113 ? 2.229 -3.851 20.922 1.00 80.81 113 LYS A N 1
ATOM 966 C CA . LYS A 1 113 ? 0.809 -4.181 20.804 1.00 80.81 113 LYS A CA 1
ATOM 967 C C . LYS A 1 113 ? 0.345 -4.154 19.346 1.00 80.81 113 LYS A C 1
ATOM 969 O O . LYS A 1 113 ? -0.192 -5.148 18.876 1.00 80.81 113 LYS A O 1
ATOM 974 N N . TYR A 1 114 ? 0.661 -3.077 18.626 1.00 80.69 114 TYR A N 1
ATOM 975 C CA . TYR A 1 114 ? 0.308 -2.906 17.214 1.00 80.69 114 TYR A CA 1
ATOM 976 C C . TYR A 1 114 ? 0.860 -4.031 16.321 1.00 80.69 114 TYR A C 1
ATOM 978 O O . TYR A 1 114 ? 0.144 -4.540 15.468 1.00 80.69 114 TYR A O 1
ATOM 986 N N . PHE A 1 115 ? 2.103 -4.471 16.555 1.00 81.38 115 PHE A N 1
ATOM 987 C CA . PHE A 1 115 ? 2.716 -5.568 15.794 1.00 81.38 115 PHE A CA 1
ATOM 988 C C . PHE A 1 115 ? 2.415 -6.975 16.339 1.00 81.38 115 PHE A C 1
ATOM 990 O O . PHE A 1 115 ? 2.720 -7.956 15.668 1.00 81.38 115 PHE A O 1
ATOM 997 N N . SER A 1 116 ? 1.879 -7.117 17.556 1.00 83.12 116 SER A N 1
ATOM 998 C CA . SER A 1 116 ? 1.601 -8.435 18.147 1.00 83.12 116 SER A CA 1
ATOM 999 C C . SER A 1 116 ? 0.148 -8.869 18.035 1.00 83.12 116 SER A C 1
ATOM 1001 O O . SER A 1 116 ? -0.112 -10.067 18.036 1.00 83.12 116 SER A O 1
ATOM 1003 N N . GLU A 1 117 ? -0.789 -7.920 18.022 1.00 82.94 117 GLU A N 1
ATOM 1004 C CA . GLU A 1 117 ? -2.222 -8.232 18.008 1.00 82.94 117 GLU A CA 1
ATOM 1005 C C . GLU A 1 117 ? -2.743 -8.458 16.580 1.00 82.94 117 GLU A C 1
ATOM 1007 O O . GLU A 1 117 ? -3.557 -9.358 16.383 1.00 82.94 117 GLU A O 1
ATOM 1012 N N . ASP A 1 118 ? -2.206 -7.742 15.584 1.00 86.06 118 ASP A N 1
ATOM 1013 C CA . ASP A 1 118 ? -2.684 -7.790 14.198 1.00 86.06 118 ASP A CA 1
ATOM 1014 C C . ASP A 1 118 ? -1.600 -8.258 13.215 1.00 86.06 118 ASP A C 1
ATOM 1016 O O . ASP A 1 118 ? -0.678 -7.521 12.857 1.00 86.06 118 ASP A O 1
ATOM 1020 N N . LEU A 1 119 ? -1.746 -9.494 12.721 1.00 91.44 119 LEU A N 1
ATOM 1021 C CA . LEU A 1 119 ? -0.854 -10.078 11.710 1.00 91.44 119 LEU A CA 1
ATOM 1022 C C . LEU A 1 119 ? -0.848 -9.272 10.399 1.00 91.44 119 LEU A C 1
ATOM 1024 O O . LEU A 1 119 ? 0.191 -9.170 9.751 1.00 91.44 119 LEU A O 1
ATOM 1028 N N . TRP A 1 120 ? -1.990 -8.699 10.013 1.00 90.69 120 TRP A N 1
ATOM 1029 C CA . TRP A 1 120 ? -2.134 -7.933 8.772 1.00 90.69 120 TRP A CA 1
ATOM 1030 C C . TRP A 1 120 ? -1.260 -6.678 8.774 1.00 90.69 120 TRP A C 1
ATOM 1032 O O . TRP A 1 120 ? -0.471 -6.501 7.855 1.00 90.69 120 TRP A O 1
ATOM 1042 N N . ASN A 1 121 ? -1.248 -5.926 9.878 1.00 89.06 121 ASN A N 1
ATOM 1043 C CA . ASN A 1 121 ? -0.393 -4.745 10.026 1.00 89.06 121 ASN A CA 1
ATOM 1044 C C . ASN A 1 121 ? 1.098 -5.095 9.900 1.00 89.06 121 ASN A C 1
ATOM 1046 O O . ASN A 1 121 ? 1.889 -4.333 9.343 1.00 89.06 121 ASN A O 1
ATOM 1050 N N . VAL A 1 122 ? 1.507 -6.264 10.415 1.00 90.94 122 VAL A N 1
ATOM 1051 C CA . VAL A 1 122 ? 2.885 -6.758 10.260 1.00 90.94 122 VAL A CA 1
ATOM 1052 C C . VAL A 1 122 ? 3.189 -7.039 8.790 1.00 90.94 122 VAL A C 1
ATOM 1054 O O . VAL A 1 122 ? 4.263 -6.667 8.312 1.00 90.94 122 VAL A O 1
ATOM 1057 N N . LEU A 1 123 ? 2.271 -7.693 8.074 1.00 93.19 123 LEU A N 1
ATOM 1058 C CA . LEU A 1 123 ? 2.424 -7.994 6.650 1.00 93.19 123 LEU A CA 1
ATOM 1059 C C . LEU A 1 123 ? 2.489 -6.716 5.809 1.00 93.19 123 LEU A C 1
ATOM 1061 O O . LEU A 1 123 ? 3.404 -6.596 4.995 1.00 93.19 123 LEU A O 1
ATOM 1065 N N . ASP A 1 124 ? 1.605 -5.750 6.050 1.00 91.50 124 ASP A N 1
ATOM 1066 C CA . ASP A 1 124 ? 1.558 -4.488 5.307 1.00 91.50 124 ASP A CA 1
ATOM 1067 C C . ASP A 1 124 ? 2.814 -3.649 5.560 1.00 91.50 124 ASP A C 1
ATOM 1069 O O . ASP A 1 124 ? 3.484 -3.211 4.620 1.00 91.50 124 ASP A O 1
ATOM 1073 N N . PHE A 1 125 ? 3.237 -3.529 6.822 1.00 90.38 125 PHE A N 1
ATOM 1074 C CA . PHE A 1 125 ? 4.488 -2.852 7.165 1.00 90.38 125 PHE A CA 1
ATOM 1075 C C . PHE A 1 125 ? 5.712 -3.533 6.533 1.00 90.38 125 PHE A C 1
ATOM 1077 O O . PHE A 1 125 ? 6.628 -2.863 6.042 1.00 90.38 125 PHE A O 1
ATOM 1084 N N . THR A 1 126 ? 5.730 -4.868 6.516 1.00 93.00 126 THR A N 1
ATOM 1085 C CA . THR A 1 126 ? 6.803 -5.649 5.887 1.00 93.00 126 THR A CA 1
ATOM 1086 C C . THR A 1 126 ? 6.816 -5.428 4.378 1.00 93.00 126 THR A C 1
ATOM 1088 O O . THR A 1 126 ? 7.874 -5.151 3.816 1.00 93.00 126 THR A O 1
ATOM 1091 N N . ALA A 1 127 ? 5.654 -5.469 3.724 1.00 94.00 127 ALA A N 1
ATOM 1092 C CA . ALA A 1 127 ? 5.517 -5.240 2.291 1.00 94.00 127 ALA A CA 1
ATOM 1093 C C . ALA A 1 127 ? 5.981 -3.830 1.895 1.00 94.00 127 ALA A C 1
ATOM 1095 O O . ALA A 1 127 ? 6.776 -3.691 0.964 1.00 94.00 127 ALA A O 1
ATOM 1096 N N . ILE A 1 128 ? 5.571 -2.798 2.642 1.00 93.62 128 ILE A N 1
ATOM 1097 C CA . ILE A 1 128 ? 6.024 -1.412 2.447 1.00 93.62 128 ILE A CA 1
ATOM 1098 C C . ILE A 1 128 ? 7.543 -1.313 2.611 1.00 93.62 128 ILE A C 1
ATOM 1100 O O . ILE A 1 128 ? 8.223 -0.716 1.776 1.00 93.62 128 ILE A O 1
ATOM 1104 N N . THR A 1 129 ? 8.098 -1.924 3.659 1.00 93.06 129 THR A N 1
ATOM 1105 C CA . THR A 1 129 ? 9.545 -1.895 3.917 1.00 93.06 129 THR A CA 1
ATOM 1106 C C . THR A 1 129 ? 10.325 -2.588 2.799 1.00 93.06 129 THR A C 1
ATOM 1108 O O . THR A 1 129 ? 11.316 -2.045 2.308 1.00 93.06 129 THR A O 1
ATOM 1111 N N . CYS A 1 130 ? 9.863 -3.755 2.343 1.00 95.12 130 CYS A N 1
ATOM 1112 C CA . CYS A 1 130 ? 10.447 -4.470 1.210 1.00 95.12 130 CYS A CA 1
ATOM 1113 C C . CYS A 1 130 ? 10.364 -3.651 -0.083 1.00 95.12 130 CYS A C 1
ATOM 1115 O O . CYS A 1 130 ? 11.350 -3.577 -0.817 1.00 95.12 130 CYS A O 1
ATOM 1117 N N . TYR A 1 131 ? 9.228 -2.999 -0.341 1.00 93.94 131 TYR A N 1
ATOM 1118 C CA . TYR A 1 131 ? 9.055 -2.125 -1.496 1.00 93.94 131 TYR A CA 1
ATOM 1119 C C . TYR A 1 131 ? 10.041 -0.955 -1.474 1.00 93.94 131 TYR A C 1
ATOM 1121 O O . TYR A 1 131 ? 10.740 -0.725 -2.458 1.00 93.94 131 TYR A O 1
ATOM 1129 N N . LEU A 1 132 ? 10.148 -0.244 -0.347 1.00 92.81 132 LEU A N 1
ATOM 1130 C CA . LEU A 1 132 ? 11.082 0.873 -0.190 1.00 92.81 132 LEU A CA 1
ATOM 1131 C C . LEU A 1 132 ? 12.539 0.414 -0.320 1.00 92.81 132 LEU A C 1
ATOM 1133 O O . LEU A 1 132 ? 13.335 1.092 -0.965 1.00 92.81 132 LEU A O 1
ATOM 1137 N N . GLY A 1 133 ? 12.884 -0.756 0.224 1.00 92.75 133 GLY A N 1
ATOM 1138 C CA . GLY A 1 133 ? 14.197 -1.370 0.030 1.00 92.75 133 GLY A CA 1
ATOM 1139 C C . GLY A 1 133 ? 14.492 -1.657 -1.446 1.00 92.75 133 GLY A C 1
ATOM 1140 O O . GLY A 1 133 ? 15.551 -1.280 -1.949 1.00 92.75 133 GLY A O 1
ATOM 1141 N N . GLY A 1 134 ? 13.540 -2.252 -2.170 1.00 89.69 134 GLY A N 1
ATOM 1142 C CA . GLY A 1 134 ? 13.628 -2.476 -3.618 1.00 89.69 134 GLY A CA 1
ATOM 1143 C C . GLY A 1 134 ? 13.746 -1.173 -4.416 1.00 89.69 134 GLY A C 1
ATOM 1144 O O . GLY A 1 134 ? 14.561 -1.064 -5.330 1.00 89.69 134 GLY A O 1
ATOM 1145 N N . PHE A 1 135 ? 12.990 -0.149 -4.023 1.00 88.06 135 PHE A N 1
ATOM 1146 C CA . PHE A 1 135 ? 13.039 1.175 -4.631 1.00 88.06 135 PHE A CA 1
ATOM 1147 C C . PHE A 1 135 ? 14.413 1.828 -4.446 1.00 88.06 135 PHE A C 1
ATOM 1149 O O . PHE A 1 135 ? 15.028 2.230 -5.426 1.00 88.06 135 PHE A O 1
ATOM 1156 N N . VAL A 1 136 ? 14.939 1.877 -3.217 1.00 88.25 136 VAL A N 1
ATOM 1157 C CA . VAL A 1 136 ? 16.253 2.470 -2.912 1.00 88.25 136 VAL A CA 1
ATOM 1158 C C . VAL A 1 136 ? 17.385 1.704 -3.597 1.00 88.25 136 VAL A C 1
ATOM 1160 O O . VAL A 1 136 ? 18.237 2.314 -4.244 1.00 88.25 136 VAL A O 1
ATOM 1163 N N . THR A 1 137 ? 17.386 0.370 -3.512 1.00 86.00 137 THR A N 1
ATOM 1164 C CA . THR A 1 137 ? 18.412 -0.468 -4.162 1.00 86.00 137 THR A CA 1
ATOM 1165 C C . THR A 1 137 ? 18.435 -0.282 -5.673 1.00 86.00 137 THR A C 1
ATOM 1167 O O . THR A 1 137 ? 19.512 -0.287 -6.268 1.00 86.00 137 THR A O 1
ATOM 1170 N N . ARG A 1 138 ? 17.282 -0.019 -6.297 1.00 80.25 138 ARG A N 1
ATOM 1171 C CA . ARG A 1 138 ? 17.222 0.316 -7.719 1.00 80.25 138 ARG A CA 1
ATOM 1172 C C . ARG A 1 138 ? 17.988 1.594 -8.059 1.00 80.25 138 ARG A C 1
ATOM 1174 O O . ARG A 1 138 ? 18.605 1.635 -9.116 1.00 80.25 138 ARG A O 1
ATOM 1181 N N . PHE A 1 139 ? 17.985 2.624 -7.218 1.00 76.00 139 PHE A N 1
ATOM 1182 C CA . PHE A 1 139 ? 18.780 3.830 -7.494 1.00 76.00 139 PHE A CA 1
ATOM 1183 C C . PHE A 1 139 ? 20.274 3.608 -7.247 1.00 76.00 139 PHE A C 1
ATOM 1185 O O . PHE A 1 139 ? 21.081 4.119 -8.013 1.00 76.00 139 PHE A O 1
ATOM 1192 N N . ILE A 1 140 ? 20.636 2.804 -6.242 1.00 76.88 140 ILE A N 1
ATOM 1193 C CA . ILE A 1 140 ? 22.039 2.523 -5.893 1.00 76.88 140 ILE A CA 1
ATOM 1194 C C . ILE A 1 140 ? 22.725 1.661 -6.964 1.00 76.88 140 ILE A C 1
ATOM 1196 O O . ILE A 1 140 ? 23.813 1.989 -7.420 1.00 76.88 140 ILE A O 1
ATOM 1200 N N . ILE A 1 141 ? 22.090 0.570 -7.407 1.00 66.44 141 ILE A N 1
ATOM 1201 C CA . ILE A 1 141 ? 22.686 -0.371 -8.377 1.00 66.44 141 ILE A CA 1
ATOM 1202 C C . ILE A 1 141 ? 22.790 0.245 -9.788 1.00 66.44 141 ILE A C 1
ATOM 1204 O O . ILE A 1 141 ? 23.540 -0.245 -10.627 1.00 66.44 141 ILE A O 1
ATOM 1208 N N . ASN A 1 142 ? 22.074 1.344 -10.053 1.00 59.41 142 ASN A N 1
ATOM 1209 C CA . ASN A 1 142 ? 22.164 2.090 -11.310 1.00 59.41 142 ASN A CA 1
ATOM 1210 C C . ASN A 1 142 ? 23.249 3.190 -11.303 1.00 59.41 142 ASN A C 1
ATOM 1212 O O . ASN A 1 142 ? 23.326 3.961 -12.264 1.00 59.41 142 ASN A O 1
ATOM 1216 N N . GLU A 1 143 ? 24.115 3.265 -10.283 1.00 51.66 143 GLU A N 1
ATOM 1217 C CA . GLU A 1 143 ? 25.391 3.971 -10.438 1.00 51.66 143 GLU A CA 1
ATOM 1218 C C . GLU A 1 143 ? 26.247 3.238 -11.485 1.00 51.66 143 GLU A C 1
ATOM 1220 O O . GLU A 1 143 ? 26.439 2.022 -11.394 1.00 51.66 143 GLU A O 1
ATOM 1225 N N . PRO A 1 144 ? 26.759 3.930 -12.520 1.00 50.59 144 PRO A N 1
ATOM 1226 C CA . PRO A 1 144 ? 27.640 3.290 -13.476 1.00 50.59 144 PRO A CA 1
ATOM 1227 C C . PRO A 1 144 ? 28.904 2.846 -12.736 1.00 50.59 144 PRO A C 1
ATOM 1229 O O . PRO A 1 144 ? 29.615 3.666 -12.159 1.00 50.59 144 PRO A O 1
ATOM 1232 N N . ALA A 1 145 ? 29.205 1.551 -12.798 1.00 46.84 145 ALA A N 1
ATOM 1233 C CA . ALA A 1 145 ? 30.479 0.964 -12.392 1.00 46.84 145 ALA A CA 1
ATOM 1234 C C . ALA A 1 145 ? 31.635 1.439 -13.306 1.00 46.84 145 ALA A C 1
ATOM 1236 O O . ALA A 1 145 ? 32.301 0.639 -13.956 1.00 46.84 145 ALA A O 1
ATOM 1237 N N . PHE A 1 146 ? 31.842 2.753 -13.414 1.00 47.81 146 PHE A N 1
ATOM 1238 C CA . PHE A 1 146 ? 32.810 3.384 -14.303 1.00 47.81 146 PHE A CA 1
ATOM 1239 C C . PHE A 1 146 ? 33.439 4.618 -13.649 1.00 47.81 146 PHE A C 1
ATOM 1241 O O . PHE A 1 146 ? 33.175 5.740 -14.059 1.00 47.81 146 PHE A O 1
ATOM 1248 N N . ILE A 1 147 ? 34.331 4.389 -12.678 1.00 48.19 147 ILE A N 1
ATOM 1249 C CA . ILE A 1 147 ? 35.640 5.070 -12.627 1.00 48.19 147 ILE A CA 1
ATOM 1250 C C . ILE A 1 147 ? 36.701 4.064 -12.136 1.00 48.19 147 ILE A C 1
ATOM 1252 O O . ILE A 1 147 ? 37.325 4.239 -11.099 1.00 48.19 147 ILE A O 1
ATOM 1256 N N . THR A 1 148 ? 36.904 2.973 -12.876 1.00 45.38 148 THR A N 1
ATOM 1257 C CA . THR A 1 148 ? 38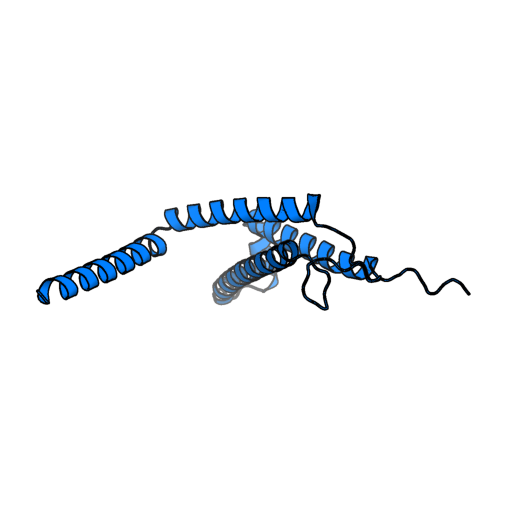.154 2.189 -12.836 1.00 45.38 148 THR A CA 1
ATOM 1258 C C . THR A 1 148 ? 38.446 1.638 -14.227 1.00 45.38 148 THR A C 1
ATOM 1260 O O . THR A 1 148 ? 38.380 0.443 -14.491 1.00 45.38 148 THR A O 1
ATOM 1263 N N . SER A 1 149 ? 38.755 2.535 -15.161 1.00 44.62 149 SER A N 1
ATOM 1264 C CA . SER A 1 149 ? 39.465 2.170 -16.387 1.00 44.62 149 SER A CA 1
ATOM 1265 C C . SER A 1 149 ? 40.055 3.423 -17.042 1.00 44.62 149 SER A C 1
ATOM 1267 O O . SER A 1 149 ? 39.380 4.068 -17.844 1.00 44.62 149 SER A O 1
ATOM 1269 N N . LYS A 1 150 ? 41.348 3.621 -16.751 1.00 38.94 150 LYS A N 1
ATOM 1270 C CA . LYS A 1 150 ? 42.345 4.550 -17.317 1.00 38.94 150 LYS A CA 1
ATOM 1271 C C . LYS A 1 150 ? 42.438 5.940 -16.706 1.00 38.94 150 LYS A C 1
ATOM 1273 O O . LYS A 1 150 ? 41.520 6.755 -16.909 1.00 38.94 150 LYS A O 1
#

Foldseek 3Di:
DPPVVVVVVVVVVVVVVVVCCVCPPDPVNVVVVVVVVVVVLVVLVVCCVPPPVDQQDPPDDDDPDDPPGPHDPSNVVNVVVLVVLVVVLVVVLVVLVVVVVVVVDDPVVSVCCQVPVDVVNVVSVVVSVVVVVVVVVSVVVSPPPDDPDD

InterPro domains:
  IPR050927 Transient receptor potential cation channel M [PTHR13800] (19-144)